Protein AF-M7CQ94-F1 (afdb_monomer_lite)

Sequence (148 aa):
MGIFRSLKSTIEKSKAAVVVQNLLEHQMHMGFLDVRPAALANQLVAEAWDARPDIFNGKFGQRPHKITVAACALAQGIDYLEPGSMVRSALGIALGNILAELDTNGRLYPLNSLDHQLLEEATAIFMSLTGEAEESLLEDVTDLDRPG

pLDDT: mean 87.83, std 11.12, range [47.75, 98.0]

Organism: NCBI:txid1288826

Structure (mmCIF, N/CA/C/O backbone):
data_AF-M7CQ94-F1
#
_entry.id   AF-M7CQ94-F1
#
loop_
_atom_site.group_PDB
_atom_site.id
_atom_site.type_symbol
_atom_site.label_atom_id
_atom_site.label_alt_id
_atom_site.label_comp_id
_atom_site.label_asym_id
_atom_site.label_entity_id
_atom_site.label_seq_id
_atom_site.pdbx_PDB_ins_code
_atom_site.Cartn_x
_atom_site.Cartn_y
_atom_site.Cartn_z
_atom_site.occupancy
_atom_site.B_iso_or_equiv
_atom_site.auth_seq_id
_atom_site.auth_comp_id
_atom_site.auth_asym_id
_atom_site.auth_atom_id
_atom_site.pdbx_PDB_model_num
ATOM 1 N N . MET A 1 1 ? -24.211 18.950 9.663 1.00 47.75 1 MET A N 1
ATOM 2 C CA . MET A 1 1 ? -22.889 18.429 10.088 1.00 47.75 1 MET A CA 1
ATOM 3 C C . MET A 1 1 ? -22.060 17.993 8.868 1.00 47.75 1 MET A C 1
ATOM 5 O O . MET A 1 1 ? -22.050 16.813 8.553 1.00 47.75 1 MET A O 1
ATOM 9 N N . GLY A 1 2 ? -21.409 18.913 8.140 1.00 54.66 2 GLY A N 1
ATOM 10 C CA . GLY A 1 2 ? -20.730 18.587 6.862 1.00 54.66 2 GLY A CA 1
ATOM 11 C C . GLY A 1 2 ? -19.224 18.871 6.830 1.00 54.66 2 GLY A C 1
ATOM 12 O O . GLY A 1 2 ? -18.447 18.043 6.369 1.00 54.66 2 GLY A O 1
ATOM 13 N N . ILE A 1 3 ? -18.797 19.999 7.399 1.00 60.53 3 ILE A N 1
ATOM 14 C CA . ILE A 1 3 ? -17.432 20.532 7.230 1.00 60.53 3 ILE A CA 1
ATOM 15 C C . ILE A 1 3 ? -16.399 19.779 8.093 1.00 60.53 3 ILE A C 1
ATOM 17 O O . ILE A 1 3 ? -15.291 19.495 7.651 1.00 60.53 3 ILE A O 1
ATOM 21 N N . PHE A 1 4 ? -16.769 19.364 9.309 1.00 60.28 4 PHE A N 1
ATOM 22 C CA . PHE A 1 4 ? -15.866 18.602 10.186 1.00 60.28 4 PHE A CA 1
ATOM 23 C C . PHE A 1 4 ? -15.601 17.174 9.681 1.00 60.28 4 PHE A C 1
ATOM 25 O O . PHE A 1 4 ? -14.518 16.631 9.897 1.00 60.28 4 PHE A O 1
ATOM 32 N N . ARG A 1 5 ? -16.568 16.559 8.983 1.00 59.50 5 ARG A N 1
ATOM 33 C CA . ARG A 1 5 ? -16.415 15.209 8.416 1.00 59.50 5 ARG A CA 1
ATOM 34 C C . ARG A 1 5 ? -15.487 15.221 7.200 1.00 59.50 5 ARG A C 1
ATOM 36 O O . ARG A 1 5 ? -14.654 14.317 7.093 1.00 59.50 5 ARG A O 1
ATOM 43 N N . SER A 1 6 ? -15.609 16.228 6.329 1.00 61.19 6 SER A N 1
ATOM 44 C CA . SER A 1 6 ? -14.732 16.400 5.167 1.00 61.19 6 SER A CA 1
ATOM 45 C C . SER A 1 6 ? -13.308 16.752 5.590 1.00 61.19 6 SER A C 1
ATOM 47 O O . SER A 1 6 ? -12.386 16.071 5.159 1.00 61.19 6 SER A O 1
ATOM 49 N N . LEU A 1 7 ? -13.122 17.691 6.526 1.00 60.00 7 LEU A N 1
ATOM 50 C CA . LEU A 1 7 ? -11.792 18.051 7.030 1.00 60.00 7 LEU A CA 1
ATOM 51 C C . LEU A 1 7 ? -11.075 16.851 7.667 1.00 60.00 7 LEU A C 1
ATOM 53 O O . LEU A 1 7 ? -9.911 16.587 7.376 1.00 60.00 7 LEU A O 1
ATOM 57 N N . LYS A 1 8 ? -11.789 16.063 8.484 1.00 58.38 8 LYS A N 1
ATOM 58 C CA . LYS A 1 8 ? -11.238 14.825 9.050 1.00 58.38 8 LYS A CA 1
ATOM 59 C C . LYS A 1 8 ? -10.923 13.805 7.954 1.00 58.38 8 LYS A C 1
ATOM 61 O O . LYS A 1 8 ? -10.006 13.018 8.121 1.00 58.38 8 LYS A O 1
ATOM 66 N N . SER A 1 9 ? -11.705 13.729 6.874 1.00 73.12 9 SER A N 1
ATOM 67 C CA . SER A 1 9 ? -11.422 12.826 5.743 1.00 73.12 9 SER A CA 1
ATOM 68 C C . SER A 1 9 ? -10.126 13.227 5.033 1.00 73.12 9 SER A C 1
ATOM 70 O O . SER A 1 9 ? -9.249 12.390 4.863 1.00 73.12 9 SER A O 1
ATOM 72 N N . THR A 1 10 ? -9.937 14.521 4.761 1.00 79.38 10 THR A N 1
ATOM 73 C CA . THR A 1 10 ? -8.694 15.058 4.190 1.00 79.38 10 THR A CA 1
ATOM 74 C C . THR A 1 10 ? -7.475 14.750 5.059 1.00 79.38 10 THR A C 1
ATOM 76 O O . THR A 1 10 ? -6.463 14.300 4.538 1.00 79.38 10 THR A O 1
ATOM 79 N N . ILE A 1 11 ? -7.569 14.924 6.382 1.00 82.38 11 ILE A N 1
ATOM 80 C CA . ILE A 1 11 ? -6.453 14.623 7.297 1.00 82.38 11 ILE A CA 1
ATOM 81 C C . ILE A 1 11 ? -6.067 13.138 7.244 1.00 82.38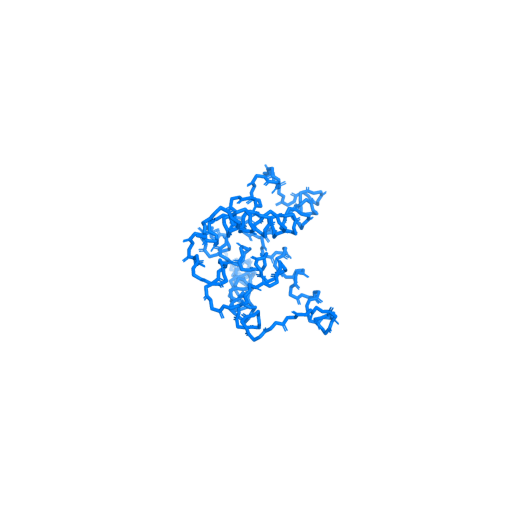 11 ILE A C 1
ATOM 83 O O . ILE A 1 11 ? -4.883 12.814 7.199 1.00 82.38 11 ILE A O 1
ATOM 87 N N . GLU A 1 12 ? -7.044 12.230 7.255 1.00 84.31 12 GLU A N 1
ATOM 88 C CA . GLU A 1 12 ? -6.763 10.791 7.196 1.00 84.31 12 GLU A CA 1
ATOM 89 C C . GLU A 1 12 ? -6.216 10.366 5.821 1.00 84.31 12 GLU A C 1
ATOM 91 O O . GLU A 1 12 ? -5.256 9.596 5.778 1.00 84.31 12 GLU A O 1
ATOM 96 N N . LYS A 1 13 ? -6.728 10.944 4.718 1.00 86.69 13 LYS A N 1
ATOM 97 C CA . LYS A 1 13 ? -6.136 10.813 3.373 1.00 86.69 13 LYS A CA 1
ATOM 98 C C . LYS A 1 13 ? -4.656 11.205 3.397 1.00 86.69 13 LYS A C 1
ATOM 100 O O . LYS A 1 13 ? -3.802 10.420 2.998 1.00 86.69 13 LYS A O 1
ATOM 105 N N . SER A 1 14 ? -4.330 12.380 3.939 1.00 89.38 14 SER A N 1
ATOM 106 C CA . SER A 1 14 ? -2.944 12.859 4.013 1.00 89.38 14 SER A CA 1
ATOM 107 C C . SER A 1 14 ? -2.050 11.969 4.879 1.00 89.38 14 SER A C 1
ATOM 109 O O . SER A 1 14 ? -0.903 11.732 4.518 1.00 89.38 14 SER A O 1
ATOM 111 N N . LYS A 1 15 ? -2.547 11.429 6.000 1.00 91.38 15 LYS A N 1
ATOM 112 C CA . LYS A 1 15 ? -1.766 10.504 6.841 1.00 91.38 15 LYS A CA 1
ATOM 113 C C . LYS A 1 15 ? -1.395 9.223 6.101 1.00 91.38 15 LYS A C 1
ATOM 115 O O . LYS A 1 15 ? -0.266 8.763 6.246 1.00 91.38 15 LYS A O 1
ATOM 120 N N . ALA A 1 16 ? -2.329 8.647 5.347 1.00 92.62 16 ALA A N 1
ATOM 121 C CA . ALA A 1 16 ? -2.052 7.477 4.522 1.00 92.62 16 ALA A CA 1
ATOM 122 C C . ALA A 1 16 ? -1.082 7.823 3.381 1.00 92.62 16 ALA A C 1
ATOM 124 O O . ALA A 1 16 ? -0.122 7.089 3.161 1.00 92.62 16 ALA A O 1
ATOM 125 N N . ALA A 1 17 ? -1.259 8.981 2.735 1.00 94.62 17 ALA A N 1
ATOM 126 C CA . ALA A 1 17 ? -0.353 9.449 1.686 1.00 94.62 17 ALA A CA 1
ATOM 127 C C . ALA A 1 17 ? 1.085 9.622 2.196 1.00 94.62 17 ALA A C 1
ATOM 129 O O . ALA A 1 17 ? 2.015 9.247 1.496 1.00 94.62 17 ALA A O 1
ATOM 130 N N . VAL A 1 18 ? 1.286 10.094 3.431 1.00 96.69 18 VAL A N 1
ATOM 131 C CA . VAL A 1 18 ? 2.626 10.170 4.043 1.00 96.69 18 VAL A CA 1
ATOM 132 C C . VAL A 1 18 ? 3.248 8.783 4.231 1.00 96.69 18 VAL A C 1
ATOM 134 O O . VAL A 1 18 ? 4.434 8.611 3.973 1.00 96.69 18 VAL A O 1
ATOM 137 N N . VAL A 1 19 ? 2.469 7.777 4.649 1.00 96.31 19 VAL A N 1
ATOM 138 C CA . VAL A 1 19 ? 2.977 6.396 4.777 1.00 96.31 19 VAL A CA 1
ATOM 139 C C . VAL A 1 19 ? 3.429 5.865 3.415 1.00 96.31 19 VAL A C 1
ATOM 141 O O . VAL A 1 19 ? 4.543 5.358 3.302 1.00 96.31 19 VAL A O 1
ATOM 144 N N . VAL A 1 20 ? 2.602 6.034 2.378 1.00 96.25 20 VAL A N 1
ATOM 145 C CA . VAL A 1 20 ? 2.936 5.619 1.006 1.00 96.25 20 VAL A CA 1
ATOM 146 C C . VAL A 1 20 ? 4.154 6.384 0.486 1.00 96.25 20 VAL A C 1
ATOM 148 O O . VAL A 1 20 ? 5.086 5.772 -0.024 1.00 96.25 20 VAL A O 1
ATOM 151 N N . GLN A 1 21 ? 4.193 7.705 0.667 1.00 96.56 21 GLN A N 1
ATOM 152 C CA . GLN A 1 21 ? 5.309 8.548 0.244 1.00 96.56 21 GLN A CA 1
ATOM 153 C C . GLN A 1 21 ? 6.628 8.077 0.857 1.00 96.56 21 GLN A C 1
ATOM 155 O O . GLN A 1 21 ? 7.585 7.895 0.115 1.00 96.56 21 GLN A O 1
ATOM 160 N N . ASN A 1 22 ? 6.674 7.827 2.168 1.00 95.69 22 ASN A N 1
ATOM 161 C CA . ASN A 1 22 ? 7.896 7.380 2.841 1.00 95.69 22 ASN A CA 1
ATOM 162 C C . ASN A 1 22 ? 8.421 6.056 2.256 1.00 95.69 22 ASN A C 1
ATOM 164 O O . ASN A 1 22 ? 9.627 5.880 2.087 1.00 95.69 22 ASN A O 1
ATOM 168 N N . LEU A 1 23 ? 7.521 5.128 1.917 1.00 93.88 23 LEU A N 1
ATOM 169 C CA . LEU A 1 23 ? 7.895 3.858 1.293 1.00 93.88 23 LEU A CA 1
ATOM 170 C C . LEU A 1 23 ? 8.412 4.057 -0.134 1.00 93.88 23 LEU A C 1
ATOM 172 O O . LEU A 1 23 ? 9.405 3.439 -0.512 1.00 93.88 23 LEU A O 1
ATOM 176 N N . LEU A 1 24 ? 7.771 4.929 -0.915 1.00 93.06 24 LEU A N 1
ATOM 177 C CA . LEU A 1 24 ? 8.176 5.239 -2.288 1.00 93.06 24 LEU A CA 1
ATOM 178 C C . LEU A 1 24 ? 9.482 6.035 -2.350 1.00 93.06 24 LEU A C 1
ATOM 180 O O . LEU A 1 24 ? 10.287 5.810 -3.248 1.00 93.06 24 LEU A O 1
ATOM 184 N N . GLU A 1 25 ? 9.731 6.923 -1.390 1.00 93.44 25 GLU A N 1
ATOM 185 C CA . GLU A 1 25 ? 11.013 7.614 -1.251 1.00 93.44 25 GLU A CA 1
ATOM 186 C C . GLU A 1 25 ? 12.142 6.612 -1.030 1.00 93.44 25 GLU A C 1
ATOM 188 O O . GLU A 1 25 ? 13.191 6.734 -1.655 1.00 93.44 25 GLU A O 1
ATOM 193 N N . HIS A 1 26 ? 11.931 5.579 -0.210 1.00 89.94 26 HIS A N 1
ATOM 194 C CA . HIS A 1 26 ? 12.912 4.505 -0.061 1.00 89.94 26 HIS A CA 1
ATOM 195 C C . HIS A 1 26 ? 13.198 3.800 -1.402 1.00 89.94 26 HIS A C 1
ATOM 197 O O . HIS A 1 26 ? 14.359 3.572 -1.733 1.00 89.94 26 HIS A O 1
ATOM 203 N N . GLN A 1 27 ? 12.170 3.526 -2.216 1.00 86.25 27 GLN A N 1
ATOM 204 C CA . GLN A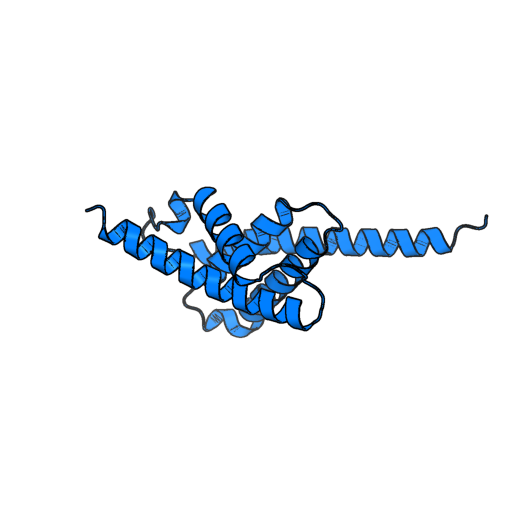 1 27 ? 12.357 2.916 -3.543 1.00 86.25 27 GLN A CA 1
ATOM 205 C C . GLN A 1 27 ? 13.090 3.842 -4.525 1.00 86.25 27 GLN A C 1
ATOM 207 O O . GLN A 1 27 ? 13.970 3.393 -5.258 1.00 86.25 27 GLN A O 1
ATOM 212 N N . MET A 1 28 ? 12.774 5.140 -4.504 1.00 89.81 28 MET A N 1
ATOM 213 C CA . MET A 1 28 ? 13.448 6.160 -5.312 1.00 89.81 28 MET A CA 1
ATOM 214 C C . MET A 1 28 ? 14.940 6.246 -4.971 1.00 89.81 28 MET A C 1
ATOM 216 O O . MET A 1 28 ? 15.772 6.248 -5.873 1.00 89.81 28 MET A O 1
ATOM 220 N N . HIS A 1 29 ? 15.302 6.246 -3.682 1.00 88.19 29 HIS A N 1
ATOM 221 C CA . HIS A 1 29 ? 16.708 6.276 -3.258 1.00 88.19 29 HIS A CA 1
ATOM 222 C C . HIS A 1 29 ? 17.498 5.031 -3.690 1.00 88.19 29 HIS A C 1
ATOM 224 O O . HIS A 1 29 ? 18.710 5.117 -3.869 1.00 88.19 29 HIS A O 1
ATOM 230 N N . MET A 1 30 ? 16.827 3.893 -3.881 1.00 84.19 30 MET A N 1
ATOM 231 C CA . MET A 1 30 ? 17.433 2.663 -4.404 1.00 84.19 30 MET A CA 1
ATOM 232 C C . MET A 1 30 ? 17.476 2.603 -5.943 1.00 84.19 30 MET A C 1
ATOM 234 O O . MET A 1 30 ? 18.002 1.642 -6.494 1.00 84.19 30 MET A O 1
ATOM 238 N N . GLY A 1 31 ? 16.948 3.615 -6.641 1.00 82.19 31 GLY A N 1
ATOM 239 C CA . GLY A 1 31 ? 16.936 3.684 -8.105 1.00 82.19 31 GLY A CA 1
ATOM 240 C C . GLY A 1 31 ? 15.790 2.923 -8.780 1.00 82.19 31 GLY A C 1
ATOM 241 O O . GLY A 1 31 ? 15.801 2.787 -9.999 1.00 82.19 31 GLY A O 1
ATOM 242 N N . PHE A 1 32 ? 14.793 2.450 -8.024 1.00 76.50 32 PHE A N 1
ATOM 243 C CA . PHE A 1 32 ? 13.630 1.726 -8.564 1.00 76.50 32 PHE A CA 1
ATOM 244 C C . PHE A 1 32 ? 12.472 2.636 -8.989 1.00 76.50 32 PHE A C 1
ATOM 246 O O . PHE A 1 32 ? 11.438 2.148 -9.435 1.00 76.50 32 PHE A O 1
ATOM 253 N N . LEU A 1 33 ? 12.583 3.951 -8.795 1.00 83.19 33 LEU A N 1
ATOM 254 C CA . LEU A 1 33 ? 11.487 4.877 -9.058 1.00 83.19 33 LEU A CA 1
ATOM 255 C C . LEU A 1 33 ? 12.023 6.208 -9.592 1.00 83.19 33 LEU A C 1
ATOM 257 O O . LEU A 1 33 ? 12.795 6.869 -8.906 1.00 83.19 33 LEU A O 1
ATOM 261 N N . ASP A 1 34 ? 11.564 6.618 -10.777 1.00 81.62 34 ASP A N 1
ATOM 262 C CA . ASP A 1 34 ? 11.908 7.907 -11.415 1.00 81.62 34 ASP A CA 1
ATOM 263 C C . ASP A 1 34 ? 10.706 8.875 -11.462 1.00 81.62 34 ASP A C 1
ATOM 265 O O . ASP A 1 34 ? 10.569 9.747 -12.319 1.00 81.62 34 ASP A O 1
ATOM 269 N N . VAL A 1 35 ? 9.763 8.703 -10.534 1.00 84.00 35 VAL A N 1
ATOM 270 C CA . VAL A 1 35 ? 8.600 9.585 -10.378 1.00 84.00 35 VAL A CA 1
ATOM 271 C C . VAL A 1 35 ? 8.617 10.250 -9.014 1.00 84.00 35 VAL A C 1
ATOM 273 O O . VAL A 1 35 ? 9.156 9.710 -8.052 1.00 84.00 35 VAL A O 1
ATOM 276 N N . ARG A 1 36 ? 7.990 11.428 -8.907 1.00 91.19 36 ARG A N 1
ATOM 277 C CA . ARG A 1 36 ? 7.921 12.186 -7.647 1.00 91.19 36 ARG A CA 1
ATOM 278 C C . ARG A 1 36 ? 7.101 11.404 -6.604 1.00 91.19 36 ARG A C 1
ATOM 280 O O . ARG A 1 36 ? 5.874 11.355 -6.754 1.00 91.19 36 ARG A O 1
ATOM 287 N N . PRO A 1 37 ? 7.709 10.883 -5.517 1.00 91.88 37 PRO A N 1
ATOM 288 C CA . PRO A 1 37 ? 7.030 9.994 -4.568 1.00 91.88 37 PRO A CA 1
ATOM 289 C C . PRO A 1 37 ? 5.791 10.623 -3.930 1.00 91.88 37 PRO A C 1
ATOM 291 O O . PRO A 1 37 ? 4.741 9.995 -3.850 1.00 91.88 37 PRO A O 1
ATOM 294 N N . ALA A 1 38 ? 5.884 11.899 -3.544 1.00 93.38 38 ALA A N 1
ATOM 295 C CA . ALA A 1 38 ? 4.774 12.630 -2.943 1.00 93.38 38 ALA A CA 1
ATOM 296 C C . ALA A 1 38 ? 3.570 12.770 -3.890 1.00 93.38 38 ALA A C 1
ATOM 298 O O . ALA A 1 38 ? 2.423 12.669 -3.456 1.00 93.38 38 ALA A O 1
ATOM 299 N N . ALA A 1 39 ? 3.807 13.008 -5.184 1.00 92.31 39 ALA A N 1
ATOM 300 C CA . ALA A 1 39 ? 2.728 13.148 -6.159 1.00 92.31 39 ALA A CA 1
ATOM 301 C C . ALA A 1 39 ? 2.030 11.801 -6.387 1.00 92.31 39 ALA A C 1
ATOM 303 O O . ALA A 1 39 ? 0.806 11.728 -6.286 1.00 92.31 39 ALA A O 1
ATOM 304 N N . LEU A 1 40 ? 2.817 10.739 -6.592 1.00 93.69 40 LEU A N 1
ATOM 305 C CA . LEU A 1 40 ? 2.298 9.385 -6.772 1.00 93.69 40 LEU A CA 1
ATOM 306 C C . LEU A 1 40 ? 1.528 8.907 -5.531 1.00 93.69 40 LEU A C 1
ATOM 308 O O . LEU A 1 40 ? 0.416 8.409 -5.653 1.00 93.69 40 LEU A O 1
ATOM 312 N N . ALA A 1 41 ? 2.059 9.126 -4.327 1.00 95.06 41 ALA A N 1
ATOM 313 C CA . ALA A 1 41 ? 1.397 8.738 -3.083 1.00 95.06 41 ALA A CA 1
ATOM 314 C C . ALA A 1 41 ? 0.031 9.415 -2.892 1.00 95.06 41 ALA A C 1
ATOM 316 O O . ALA A 1 41 ? -0.941 8.763 -2.508 1.00 95.06 41 ALA A O 1
ATOM 317 N N . ASN A 1 42 ? -0.056 10.720 -3.173 1.00 93.88 42 ASN A N 1
ATOM 318 C CA . ASN A 1 42 ? -1.323 11.447 -3.098 1.00 93.88 42 ASN A CA 1
ATOM 319 C C . ASN A 1 42 ? -2.331 10.931 -4.127 1.00 93.88 42 ASN A C 1
ATOM 321 O O . ASN A 1 42 ? -3.505 10.788 -3.791 1.00 93.88 42 ASN A O 1
ATOM 325 N N . GLN A 1 43 ? -1.876 10.639 -5.348 1.00 93.56 43 GLN A N 1
ATOM 326 C CA . GLN A 1 43 ? -2.722 10.082 -6.397 1.00 93.56 43 GLN A CA 1
ATOM 327 C C . GLN A 1 43 ? -3.271 8.706 -5.996 1.00 93.56 43 GLN A C 1
ATOM 329 O O . GLN A 1 43 ? -4.486 8.541 -5.948 1.00 93.56 43 GLN A O 1
ATOM 334 N N . LEU A 1 44 ? -2.403 7.766 -5.609 1.00 94.44 44 LEU A N 1
ATOM 335 C CA . LEU A 1 44 ? -2.794 6.407 -5.217 1.00 94.44 44 LEU A CA 1
ATOM 336 C C . LEU A 1 44 ? -3.814 6.407 -4.074 1.00 94.44 44 LEU A C 1
ATOM 338 O O . LEU A 1 44 ? -4.827 5.712 -4.121 1.00 94.44 44 LEU A O 1
ATOM 342 N N . VAL A 1 45 ? -3.574 7.215 -3.037 1.00 94.50 45 VAL A N 1
ATOM 343 C CA . VAL A 1 45 ? -4.497 7.293 -1.899 1.00 94.50 45 VAL A CA 1
ATOM 344 C C . VAL A 1 45 ? -5.808 7.967 -2.287 1.00 94.50 45 VAL A C 1
ATOM 346 O O . VAL A 1 45 ? -6.856 7.553 -1.796 1.00 94.50 45 VAL A O 1
ATOM 349 N N . ALA A 1 46 ? -5.786 8.987 -3.149 1.00 91.62 46 ALA A N 1
ATOM 350 C CA . ALA A 1 46 ? -7.010 9.615 -3.637 1.00 91.62 46 ALA A CA 1
ATOM 351 C C . ALA A 1 46 ? -7.861 8.622 -4.438 1.00 91.62 46 ALA A C 1
ATOM 353 O O . ALA A 1 46 ? -9.035 8.452 -4.117 1.00 91.62 46 ALA A O 1
ATOM 354 N N . GLU A 1 47 ? -7.254 7.913 -5.389 1.00 91.12 47 GLU A N 1
ATOM 355 C CA . GLU A 1 47 ? -7.917 6.898 -6.212 1.00 91.12 47 GLU A CA 1
ATOM 356 C C . GLU A 1 47 ? -8.483 5.757 -5.361 1.00 91.12 47 GLU A C 1
ATOM 358 O O . GLU A 1 47 ? -9.632 5.349 -5.548 1.00 91.12 47 GLU A O 1
ATOM 363 N N . ALA A 1 48 ? -7.732 5.284 -4.361 1.00 89.88 48 ALA A N 1
ATOM 364 C CA . ALA A 1 48 ? -8.228 4.267 -3.439 1.00 89.88 48 ALA A CA 1
ATOM 365 C C . ALA A 1 48 ? -9.427 4.744 -2.625 1.00 89.88 48 ALA A C 1
ATOM 367 O O . ALA A 1 48 ? -10.411 4.023 -2.430 1.00 89.88 48 ALA A O 1
ATOM 368 N N . TRP A 1 49 ? -9.378 5.998 -2.189 1.00 88.75 49 TRP A N 1
ATOM 369 C CA . TRP A 1 49 ? -10.467 6.591 -1.437 1.00 88.75 49 TRP A CA 1
ATOM 370 C C . TRP A 1 49 ? -11.732 6.780 -2.266 1.00 88.75 49 TRP A C 1
ATOM 372 O O . TRP A 1 49 ? -12.836 6.592 -1.753 1.00 88.75 49 TRP A O 1
ATOM 382 N N . ASP A 1 50 ? -11.569 7.172 -3.524 1.00 88.12 50 ASP A N 1
ATOM 383 C CA . ASP A 1 50 ? -12.671 7.467 -4.430 1.00 88.12 50 ASP A CA 1
ATOM 384 C C . ASP A 1 50 ? -13.308 6.180 -4.979 1.00 88.12 50 ASP A C 1
ATOM 386 O O . ASP A 1 50 ? -14.511 6.164 -5.237 1.00 88.12 50 ASP A O 1
ATOM 390 N N . ALA A 1 51 ? -12.555 5.074 -5.037 1.00 86.25 51 ALA A N 1
ATOM 391 C CA . ALA A 1 51 ? -13.091 3.745 -5.333 1.00 86.25 51 ALA A CA 1
ATOM 392 C C . ALA A 1 51 ? -14.002 3.209 -4.213 1.00 86.25 51 ALA A C 1
ATOM 394 O O . ALA A 1 51 ? -15.007 2.550 -4.482 1.00 86.25 51 ALA A O 1
ATOM 395 N N . ARG A 1 52 ? -13.674 3.484 -2.940 1.00 85.81 52 ARG A N 1
ATOM 396 C CA . ARG A 1 52 ? -14.409 2.958 -1.769 1.00 85.81 52 ARG A CA 1
ATOM 397 C C . ARG A 1 52 ? -14.710 4.035 -0.712 1.00 85.81 52 ARG A C 1
ATOM 399 O O . ARG A 1 52 ? -14.328 3.900 0.457 1.00 85.81 52 ARG A O 1
ATOM 406 N N . PRO A 1 53 ? -15.460 5.098 -1.063 1.00 84.88 53 PRO A N 1
ATOM 407 C CA . PRO A 1 53 ? -15.642 6.258 -0.193 1.00 84.88 53 PRO A CA 1
ATOM 408 C C . PRO A 1 53 ? -16.437 5.929 1.071 1.00 84.88 53 PRO A C 1
ATOM 410 O O . PRO A 1 53 ? -16.197 6.527 2.119 1.00 84.88 53 PRO A O 1
ATOM 413 N N . ASP A 1 54 ? -17.374 4.984 1.008 1.00 84.12 54 ASP A N 1
ATOM 414 C CA . ASP A 1 54 ? -18.184 4.582 2.162 1.00 84.12 54 ASP A CA 1
ATOM 415 C C . ASP A 1 54 ? -17.333 3.924 3.264 1.00 84.12 54 ASP A C 1
ATOM 417 O O . ASP A 1 54 ? -17.536 4.199 4.453 1.00 84.12 54 ASP A O 1
ATOM 421 N N . ILE A 1 55 ? -16.334 3.130 2.868 1.00 85.12 55 ILE A N 1
ATOM 422 C CA . ILE A 1 55 ? -15.389 2.461 3.767 1.00 85.12 55 ILE A CA 1
ATOM 423 C C . ILE A 1 55 ? -14.450 3.502 4.384 1.00 85.12 55 ILE A C 1
ATOM 425 O O . ILE A 1 55 ? -14.431 3.696 5.603 1.00 85.12 55 ILE A O 1
ATOM 429 N N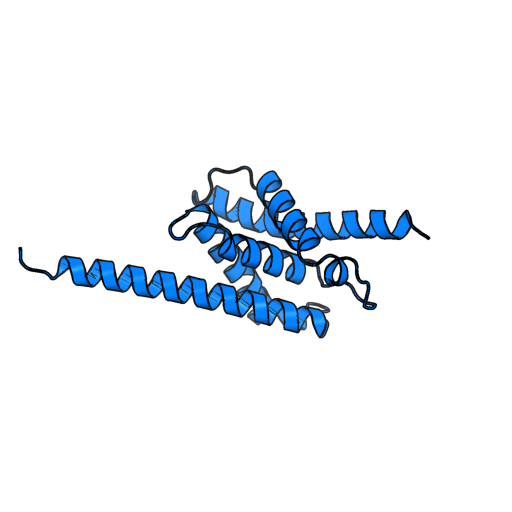 . PHE A 1 56 ? -13.734 4.261 3.553 1.00 84.06 56 PHE A N 1
ATOM 430 C CA . PHE A 1 56 ? -12.669 5.136 4.042 1.00 84.06 56 PHE A CA 1
ATOM 431 C C . PHE A 1 56 ? -13.173 6.419 4.724 1.00 84.06 56 PHE A C 1
ATOM 433 O O . PHE A 1 56 ? -12.527 6.946 5.634 1.00 84.06 56 PHE A O 1
ATOM 440 N N . ASN A 1 57 ? -14.381 6.901 4.403 1.00 81.44 57 ASN A N 1
ATOM 441 C CA . ASN A 1 57 ? -14.975 8.024 5.140 1.00 81.44 57 ASN A CA 1
ATOM 442 C C . ASN A 1 57 ? -15.473 7.636 6.545 1.00 81.44 57 ASN A C 1
ATOM 444 O O . ASN A 1 57 ? -15.777 8.537 7.344 1.00 81.44 57 ASN A O 1
ATOM 448 N N . GLY A 1 58 ? -15.508 6.339 6.877 1.00 74.62 58 GLY A N 1
ATOM 449 C CA . GLY A 1 58 ? -15.964 5.822 8.167 1.00 74.62 58 GLY A CA 1
ATOM 450 C C . GLY A 1 58 ? -17.481 5.853 8.316 1.00 74.62 58 GLY A C 1
ATOM 451 O O . GLY A 1 58 ? -17.986 6.127 9.406 1.00 74.62 58 GLY A O 1
ATOM 452 N N . LYS A 1 59 ? -18.224 5.627 7.221 1.00 76.44 59 LYS A N 1
ATOM 453 C CA . LYS A 1 59 ? -19.697 5.580 7.241 1.00 76.44 59 LYS A CA 1
ATOM 454 C C . LYS A 1 59 ? -20.218 4.502 8.194 1.00 76.44 59 LYS A C 1
ATOM 456 O O . LYS A 1 59 ? -21.260 4.700 8.809 1.00 76.44 59 LYS A O 1
ATOM 461 N N . PHE A 1 60 ? -19.454 3.426 8.364 1.00 70.31 60 PHE A N 1
ATOM 462 C CA . PHE A 1 60 ? -19.782 2.265 9.193 1.00 70.31 60 PHE A CA 1
ATOM 463 C C . PHE A 1 60 ? -19.215 2.334 10.625 1.00 70.31 60 PHE A C 1
ATOM 465 O O . PHE A 1 60 ? -19.107 1.321 11.304 1.00 70.31 60 PHE A O 1
ATOM 472 N N . GLY A 1 61 ? -18.868 3.530 11.111 1.00 73.38 61 GLY A N 1
ATOM 473 C CA . GLY A 1 61 ? -18.573 3.782 12.529 1.00 73.38 61 GLY A CA 1
ATOM 474 C C . GLY A 1 61 ? -17.089 3.896 12.878 1.00 73.38 61 GLY A C 1
ATOM 475 O O . GLY A 1 61 ? -16.736 4.731 13.709 1.00 73.38 61 GLY A O 1
ATOM 476 N N . GLN A 1 62 ? -16.206 3.152 12.210 1.00 79.06 62 GLN A N 1
ATOM 477 C CA . GLN A 1 62 ? -14.755 3.311 12.342 1.00 79.06 62 GLN A CA 1
ATOM 478 C C . GLN A 1 62 ? -14.097 3.508 10.981 1.00 79.06 62 GLN A C 1
ATOM 480 O O . GLN A 1 62 ? -14.608 3.069 9.954 1.00 79.06 62 GLN A O 1
ATOM 485 N N . ARG A 1 63 ? -12.982 4.238 10.983 1.00 85.38 63 ARG A N 1
ATOM 486 C CA . ARG A 1 63 ? -12.146 4.417 9.798 1.00 85.38 63 ARG A CA 1
ATOM 487 C C . ARG A 1 63 ? -10.989 3.432 9.864 1.00 85.38 63 ARG A C 1
ATOM 489 O O . ARG A 1 63 ? -10.472 3.250 10.968 1.00 85.38 63 ARG A O 1
ATOM 496 N N . PRO A 1 64 ? -10.572 2.866 8.724 1.00 90.75 64 PRO A N 1
ATOM 497 C CA . PRO A 1 64 ? -9.381 2.038 8.681 1.00 90.75 64 PRO A CA 1
ATOM 498 C C . PRO A 1 64 ? -8.149 2.799 9.178 1.00 90.75 64 PRO A C 1
ATOM 500 O O . PRO A 1 64 ? -8.033 4.020 9.006 1.00 90.75 64 PRO A O 1
ATOM 503 N N . HIS A 1 65 ? -7.224 2.075 9.792 1.00 93.81 65 HIS A N 1
ATOM 504 C CA . HIS A 1 65 ? -5.928 2.585 10.193 1.00 93.81 65 HIS A CA 1
ATOM 505 C C . HIS A 1 65 ? -5.135 3.060 8.964 1.00 93.81 65 HIS A C 1
ATOM 507 O O . HIS A 1 65 ? -5.186 2.465 7.890 1.00 93.81 65 HIS A O 1
ATOM 513 N N . LYS A 1 66 ? -4.340 4.127 9.115 1.00 94.88 66 LYS A N 1
ATOM 514 C CA . LYS A 1 66 ? -3.565 4.725 8.007 1.00 94.88 66 LYS A CA 1
ATOM 515 C C . LYS A 1 66 ? -2.654 3.727 7.273 1.00 94.88 66 LYS A C 1
ATOM 517 O O . LYS A 1 66 ? -2.446 3.886 6.077 1.00 94.88 66 LYS A O 1
ATOM 522 N N . ILE A 1 67 ? -2.128 2.717 7.979 1.00 96.31 67 ILE A N 1
ATOM 523 C CA . ILE A 1 67 ? -1.280 1.669 7.383 1.00 96.31 67 ILE A CA 1
ATOM 524 C C . ILE A 1 67 ? -2.093 0.734 6.480 1.00 96.31 67 ILE A C 1
ATOM 526 O O . ILE A 1 67 ? -1.639 0.388 5.399 1.00 96.31 67 ILE A O 1
ATOM 530 N N . THR A 1 68 ? -3.330 0.421 6.873 1.00 96.12 68 THR A N 1
ATOM 531 C CA . THR A 1 68 ? -4.293 -0.339 6.075 1.00 96.12 68 THR A CA 1
ATOM 532 C C . THR A 1 68 ? -4.669 0.424 4.818 1.00 96.12 68 THR A C 1
ATOM 534 O O . THR A 1 68 ? -4.660 -0.132 3.726 1.00 96.12 68 THR A O 1
ATOM 537 N N . VAL A 1 69 ? -4.972 1.720 4.956 1.00 95.19 69 VAL A N 1
ATOM 538 C CA . VAL A 1 69 ? -5.295 2.573 3.804 1.00 95.19 69 VAL A CA 1
ATOM 539 C C . VAL A 1 69 ? -4.109 2.639 2.842 1.00 95.19 69 VAL A C 1
ATOM 541 O O . VAL A 1 69 ? -4.306 2.545 1.635 1.00 95.19 69 VAL A O 1
ATOM 544 N N . ALA A 1 70 ? -2.884 2.757 3.362 1.00 97.44 70 ALA A N 1
ATOM 545 C CA . ALA A 1 70 ? -1.673 2.725 2.549 1.00 97.44 70 ALA A CA 1
ATOM 546 C C . ALA A 1 70 ? -1.503 1.380 1.819 1.00 97.44 70 ALA A C 1
ATOM 548 O O . ALA A 1 70 ? -1.253 1.387 0.617 1.00 97.44 70 ALA A O 1
ATOM 549 N N . ALA A 1 71 ? -1.711 0.247 2.501 1.00 97.94 71 ALA A N 1
ATOM 550 C CA . ALA A 1 71 ? -1.677 -1.080 1.881 1.00 97.94 71 ALA A CA 1
ATOM 551 C C . ALA A 1 71 ? -2.717 -1.211 0.758 1.00 97.94 71 ALA A C 1
ATOM 553 O O . ALA A 1 71 ? -2.379 -1.617 -0.347 1.00 97.94 71 ALA A O 1
ATOM 554 N N . CYS A 1 72 ? -3.959 -0.785 1.009 1.00 96.88 72 CYS A N 1
ATOM 555 C CA . CYS A 1 72 ? -5.024 -0.776 0.005 1.00 96.88 72 CYS A CA 1
ATOM 556 C C . CYS A 1 72 ? -4.682 0.097 -1.204 1.00 96.88 72 CYS A C 1
ATOM 558 O O . CYS A 1 72 ? -4.959 -0.296 -2.329 1.00 96.88 72 CYS A O 1
ATOM 560 N N . ALA A 1 73 ? -4.099 1.278 -0.982 1.00 96.81 73 ALA A N 1
ATOM 561 C CA . ALA A 1 73 ? -3.724 2.185 -2.061 1.00 96.81 73 ALA A CA 1
ATOM 562 C C . ALA A 1 73 ? -2.601 1.615 -2.935 1.00 96.81 73 ALA A C 1
ATOM 564 O O . ALA A 1 73 ? -2.658 1.725 -4.157 1.00 96.81 73 ALA A O 1
ATOM 565 N N . LEU A 1 74 ? -1.605 0.973 -2.318 1.00 97.62 74 LEU A N 1
ATOM 566 C CA . LEU A 1 74 ? -0.541 0.279 -3.041 1.00 97.62 74 LEU A CA 1
ATOM 567 C C . LEU A 1 74 ? -1.090 -0.915 -3.828 1.00 97.62 74 LEU A C 1
ATOM 569 O O . LEU A 1 74 ? -0.805 -1.027 -5.014 1.00 97.62 74 LEU A O 1
ATOM 573 N N . ALA A 1 75 ? -1.912 -1.756 -3.193 1.00 97.69 75 ALA A N 1
ATOM 574 C CA . ALA A 1 75 ? -2.534 -2.918 -3.825 1.00 97.69 75 ALA A CA 1
ATOM 575 C C . ALA A 1 75 ? -3.408 -2.516 -5.021 1.00 97.69 75 ALA A C 1
ATOM 577 O O . ALA A 1 75 ? -3.254 -3.037 -6.118 1.00 97.69 75 ALA A O 1
ATOM 578 N N . GLN A 1 76 ? -4.245 -1.495 -4.851 1.00 95.31 76 GLN A N 1
ATOM 579 C CA . GLN A 1 76 ? -5.050 -0.953 -5.940 1.00 95.31 76 GLN A CA 1
ATOM 580 C C . GLN A 1 76 ? -4.184 -0.395 -7.081 1.00 95.31 76 GLN A C 1
ATOM 582 O O . GLN A 1 76 ? -4.494 -0.604 -8.249 1.00 95.31 76 GLN A O 1
ATOM 587 N N . GLY A 1 77 ? -3.082 0.288 -6.762 1.00 95.12 77 GLY A N 1
ATOM 588 C CA . GLY A 1 77 ? -2.124 0.731 -7.773 1.00 95.12 77 GLY A CA 1
ATOM 589 C C . GLY A 1 77 ? -1.478 -0.428 -8.538 1.00 95.12 77 GLY A C 1
ATOM 590 O O . GLY A 1 77 ? -1.247 -0.305 -9.736 1.00 95.12 77 GLY A O 1
ATOM 591 N N . ILE A 1 78 ? -1.214 -1.558 -7.877 1.00 96.38 78 ILE A N 1
ATOM 592 C CA . ILE A 1 78 ? -0.664 -2.766 -8.513 1.00 96.38 78 ILE A CA 1
ATOM 593 C C . ILE A 1 78 ? -1.650 -3.364 -9.520 1.00 96.38 78 ILE A C 1
ATOM 595 O O . ILE A 1 78 ? -1.219 -3.757 -10.604 1.00 96.38 78 ILE A O 1
ATOM 599 N N . ASP A 1 79 ? -2.941 -3.398 -9.185 1.00 94.44 79 ASP A N 1
ATOM 600 C CA . ASP A 1 7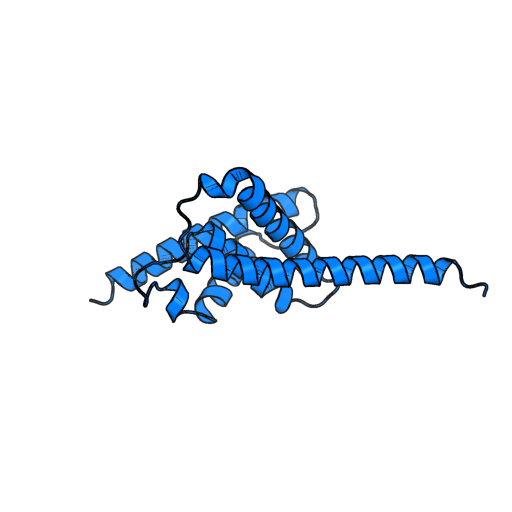9 ? -3.995 -3.926 -10.063 1.00 94.44 79 ASP A CA 1
ATOM 601 C C . ASP A 1 79 ? -4.244 -3.046 -11.296 1.00 94.44 79 ASP A C 1
ATOM 603 O O . ASP A 1 79 ? -4.611 -3.552 -12.356 1.00 94.44 79 ASP A O 1
ATOM 607 N N . TYR A 1 80 ? -4.065 -1.726 -11.177 1.00 92.19 80 TYR A N 1
ATOM 608 C CA . TYR A 1 80 ? -4.303 -0.797 -12.288 1.00 92.19 80 TYR A CA 1
ATOM 609 C C . TYR A 1 80 ? -3.103 -0.585 -13.209 1.00 92.19 80 TYR A C 1
ATOM 611 O O . TYR A 1 80 ? -3.283 -0.134 -14.342 1.00 92.19 80 TYR A O 1
ATOM 619 N N . LEU A 1 81 ? -1.886 -0.849 -12.736 1.00 92.19 81 LEU A N 1
ATOM 620 C CA . LEU A 1 81 ? -0.682 -0.670 -13.540 1.00 92.19 81 LEU A CA 1
ATOM 621 C C . LEU A 1 81 ? -0.388 -1.908 -14.386 1.00 92.19 81 LEU A C 1
ATOM 623 O O . LEU A 1 81 ? -0.603 -3.043 -13.969 1.00 92.19 81 LEU A O 1
ATOM 627 N N . GLU A 1 82 ? 0.166 -1.676 -15.574 1.00 88.94 82 GLU A N 1
ATOM 628 C CA . GLU A 1 82 ? 0.525 -2.746 -16.502 1.00 88.94 82 GLU A CA 1
ATOM 629 C C . GLU A 1 82 ? 1.625 -3.664 -15.928 1.00 88.94 82 GLU A C 1
ATOM 631 O O . GLU A 1 82 ? 2.572 -3.177 -15.285 1.00 88.94 82 GLU A O 1
ATOM 636 N N . PRO A 1 83 ? 1.552 -4.985 -16.181 1.00 87.56 83 PRO A N 1
ATOM 637 C CA . PRO A 1 83 ? 2.643 -5.907 -15.893 1.00 87.56 83 PRO A CA 1
ATOM 638 C C . PRO A 1 83 ? 3.972 -5.464 -16.513 1.00 87.56 83 PRO A C 1
ATOM 640 O O . PRO A 1 83 ? 4.010 -4.878 -17.590 1.00 87.56 83 PRO A O 1
ATOM 643 N N . GLY A 1 84 ? 5.078 -5.703 -15.802 1.00 81.69 84 GLY A N 1
ATOM 644 C CA . GLY A 1 84 ? 6.419 -5.263 -16.212 1.00 81.69 84 GLY A CA 1
ATOM 645 C C . GLY A 1 84 ? 6.741 -3.786 -15.931 1.00 81.69 84 GLY A C 1
ATOM 646 O O . GLY A 1 84 ? 7.901 -3.388 -16.031 1.00 81.69 84 GLY A O 1
ATOM 647 N N . SER A 1 85 ? 5.765 -2.963 -15.525 1.00 88.81 85 SER A N 1
ATOM 648 C CA . SER A 1 85 ? 6.025 -1.576 -15.122 1.00 88.81 85 SER A CA 1
ATOM 649 C C . SER A 1 85 ? 6.922 -1.505 -13.883 1.00 88.81 85 SER A C 1
ATOM 651 O O . SER A 1 85 ? 6.604 -2.055 -12.829 1.00 88.81 85 SER A O 1
ATOM 653 N N . MET A 1 86 ? 8.009 -0.732 -13.965 1.00 88.81 86 MET A N 1
ATOM 654 C CA . MET A 1 86 ? 8.909 -0.501 -12.827 1.00 88.81 86 MET A CA 1
ATOM 655 C C . MET A 1 86 ? 8.180 0.142 -11.635 1.00 88.81 86 MET A C 1
ATOM 657 O O . MET A 1 86 ? 8.454 -0.193 -10.484 1.00 88.81 86 MET A O 1
ATOM 661 N N . VAL A 1 87 ? 7.197 1.012 -11.904 1.00 91.69 87 VAL A N 1
ATOM 662 C CA . VAL A 1 87 ? 6.352 1.601 -10.856 1.00 91.69 87 VAL A CA 1
ATOM 663 C C . VAL A 1 87 ? 5.535 0.508 -10.171 1.00 91.69 87 VAL A C 1
ATOM 665 O O . VAL A 1 87 ? 5.519 0.472 -8.945 1.00 91.69 87 VAL A O 1
ATOM 668 N N . ARG A 1 88 ? 4.924 -0.416 -10.930 1.00 93.38 88 ARG A N 1
ATOM 669 C CA . ARG A 1 88 ? 4.163 -1.554 -10.377 1.00 93.38 88 ARG A CA 1
ATOM 670 C C . ARG A 1 88 ? 5.039 -2.400 -9.452 1.00 93.38 88 ARG A C 1
ATOM 672 O O . ARG A 1 88 ? 4.626 -2.691 -8.332 1.00 93.38 88 ARG A O 1
ATOM 679 N N . SER A 1 89 ? 6.272 -2.699 -9.861 1.00 92.19 89 SER A N 1
ATOM 680 C CA . SER A 1 89 ? 7.244 -3.420 -9.027 1.00 92.19 89 SER A CA 1
ATOM 681 C C . SER A 1 89 ? 7.610 -2.649 -7.755 1.00 92.19 89 SER A C 1
ATOM 683 O O . SER A 1 89 ? 7.621 -3.224 -6.668 1.00 92.19 89 SER A O 1
ATOM 685 N N . ALA A 1 90 ? 7.844 -1.337 -7.852 1.00 93.12 90 ALA A N 1
ATOM 686 C CA . ALA A 1 90 ? 8.117 -0.492 -6.689 1.00 93.12 90 ALA A CA 1
ATOM 687 C C . ALA A 1 90 ? 6.926 -0.439 -5.710 1.00 93.12 90 ALA A C 1
ATOM 689 O O . ALA A 1 90 ? 7.136 -0.466 -4.494 1.00 93.12 90 ALA A O 1
ATOM 690 N N . LEU A 1 91 ? 5.684 -0.414 -6.217 1.00 95.75 91 LEU A N 1
ATOM 691 C CA . LEU A 1 91 ? 4.479 -0.533 -5.386 1.00 95.75 91 LEU A CA 1
ATOM 692 C C . LEU A 1 91 ? 4.408 -1.903 -4.706 1.00 95.75 91 LEU A C 1
ATOM 694 O O . LEU A 1 91 ? 4.097 -1.969 -3.519 1.00 95.75 91 LEU A O 1
ATOM 698 N N . GLY A 1 92 ? 4.747 -2.974 -5.431 1.00 96.12 92 GLY A N 1
ATOM 699 C CA . GLY A 1 92 ? 4.844 -4.335 -4.905 1.00 96.12 92 GLY A CA 1
ATOM 700 C C . GLY A 1 92 ? 5.808 -4.445 -3.729 1.00 96.12 92 GLY A C 1
ATOM 701 O O . GLY A 1 92 ? 5.429 -4.925 -2.663 1.00 96.12 92 GLY A O 1
ATOM 702 N N . ILE A 1 93 ? 7.027 -3.920 -3.875 1.00 95.12 93 ILE A N 1
ATOM 703 C CA . ILE A 1 93 ? 8.028 -3.893 -2.795 1.00 95.12 93 ILE A CA 1
ATOM 704 C C . ILE A 1 93 ? 7.514 -3.074 -1.602 1.00 95.12 93 ILE A C 1
ATOM 706 O O . ILE A 1 93 ? 7.615 -3.507 -0.454 1.00 95.12 93 ILE A O 1
ATOM 710 N N . ALA A 1 94 ? 6.930 -1.898 -1.853 1.00 96.38 94 ALA A N 1
ATOM 711 C CA . ALA A 1 94 ? 6.357 -1.065 -0.799 1.00 96.38 94 ALA A CA 1
ATOM 712 C C . ALA A 1 94 ? 5.221 -1.780 -0.043 1.00 96.38 94 ALA A C 1
ATOM 714 O O . ALA A 1 94 ? 5.153 -1.686 1.184 1.00 96.38 94 ALA A O 1
ATOM 715 N N . LEU A 1 95 ? 4.360 -2.515 -0.754 1.00 98.00 95 LEU A N 1
ATOM 716 C CA . LEU A 1 95 ? 3.283 -3.303 -0.160 1.00 98.00 95 LEU A CA 1
ATOM 717 C C . LEU A 1 95 ? 3.844 -4.463 0.665 1.00 98.00 95 LEU A C 1
ATOM 719 O O . LEU A 1 95 ? 3.450 -4.625 1.818 1.00 98.00 95 LEU A O 1
ATOM 723 N N . GLY A 1 96 ? 4.816 -5.202 0.126 1.00 97.44 96 GLY A N 1
ATOM 724 C CA . GLY A 1 96 ? 5.517 -6.269 0.842 1.00 97.44 96 GLY A CA 1
ATOM 725 C C . GLY A 1 96 ? 6.142 -5.781 2.151 1.00 97.44 96 GLY A C 1
ATOM 726 O O . GLY A 1 96 ? 6.005 -6.440 3.177 1.00 97.44 96 GLY A O 1
ATOM 727 N N . ASN A 1 97 ? 6.726 -4.578 2.161 1.00 96.88 97 ASN A N 1
ATOM 728 C CA . ASN A 1 97 ? 7.263 -3.964 3.379 1.00 96.88 97 ASN A CA 1
ATOM 729 C C . ASN A 1 97 ? 6.178 -3.674 4.428 1.00 96.88 97 ASN A C 1
ATOM 731 O O . ASN A 1 97 ? 6.411 -3.899 5.615 1.00 96.88 97 ASN A O 1
ATOM 735 N N . ILE A 1 98 ? 4.994 -3.196 4.019 1.00 97.75 98 ILE A N 1
ATOM 736 C CA . ILE A 1 98 ? 3.868 -3.019 4.950 1.00 97.75 98 ILE A CA 1
ATOM 737 C C . ILE A 1 98 ? 3.415 -4.370 5.506 1.00 97.75 98 ILE A C 1
ATOM 739 O O . ILE A 1 98 ? 3.204 -4.487 6.711 1.00 97.75 98 ILE A O 1
ATOM 743 N N . LEU A 1 99 ? 3.253 -5.379 4.647 1.00 98.00 99 LEU A N 1
ATOM 744 C CA . LEU A 1 99 ? 2.784 -6.697 5.070 1.00 98.00 99 LEU A CA 1
ATOM 745 C C . LEU A 1 99 ? 3.783 -7.366 6.024 1.00 98.00 99 LEU A C 1
ATOM 747 O O . LEU A 1 99 ? 3.366 -7.886 7.051 1.00 98.00 99 LEU A O 1
ATOM 751 N N . ALA A 1 100 ? 5.087 -7.272 5.756 1.00 97.56 100 ALA A N 1
ATOM 752 C CA . ALA A 1 100 ? 6.131 -7.787 6.643 1.00 97.56 100 ALA A CA 1
ATOM 753 C C . ALA A 1 100 ? 6.167 -7.064 8.004 1.00 97.56 100 ALA A C 1
ATOM 755 O O . ALA A 1 100 ? 6.319 -7.700 9.051 1.00 97.56 100 ALA A O 1
ATOM 756 N N . GLU A 1 101 ? 5.985 -5.738 8.009 1.00 96.75 101 GLU A N 1
ATOM 757 C CA . GLU A 1 101 ? 5.854 -4.947 9.239 1.00 96.75 101 GLU A CA 1
ATOM 758 C C . GLU A 1 101 ? 4.619 -5.372 10.042 1.00 96.75 101 GLU A C 1
ATOM 760 O O . GLU A 1 101 ? 4.691 -5.521 11.259 1.00 96.75 101 GLU A O 1
ATOM 765 N N . LEU A 1 102 ? 3.485 -5.605 9.384 1.00 96.75 102 LEU A N 1
ATOM 766 C CA . LEU A 1 102 ? 2.256 -6.041 10.046 1.00 96.75 102 LEU A CA 1
ATOM 767 C C . LEU A 1 102 ? 2.310 -7.498 10.513 1.00 96.75 102 LEU A C 1
ATOM 769 O O . LEU A 1 102 ? 1.744 -7.807 11.557 1.00 96.75 102 LEU A O 1
ATOM 773 N N . ASP A 1 103 ? 3.016 -8.376 9.811 1.00 96.12 103 ASP A N 1
ATOM 774 C CA . ASP A 1 103 ? 3.248 -9.750 10.259 1.00 96.12 103 ASP A CA 1
ATOM 775 C C . ASP A 1 103 ? 4.113 -9.771 11.532 1.00 96.12 103 ASP A C 1
ATOM 777 O O . ASP A 1 103 ? 3.770 -10.396 12.537 1.00 96.12 103 ASP A O 1
ATOM 781 N N . THR A 1 104 ? 5.184 -8.971 11.550 1.00 96.62 104 THR A N 1
ATOM 782 C CA . THR A 1 104 ? 6.121 -8.912 12.684 1.00 96.62 104 THR A CA 1
ATOM 783 C C . THR A 1 104 ? 5.552 -8.134 13.876 1.00 96.62 104 THR A C 1
ATOM 785 O O . THR A 1 104 ? 5.673 -8.545 15.034 1.00 96.62 104 THR A O 1
ATOM 788 N N . ASN A 1 105 ? 4.933 -6.982 13.606 1.00 96.62 105 ASN A N 1
ATOM 789 C CA . ASN A 1 105 ? 4.583 -5.970 14.602 1.00 96.62 105 ASN A CA 1
ATOM 790 C C . ASN A 1 105 ? 3.077 -5.687 14.688 1.00 96.62 105 ASN A C 1
ATOM 792 O O . ASN A 1 105 ? 2.671 -4.831 15.474 1.00 96.62 105 ASN A O 1
ATOM 796 N N . GLY A 1 106 ? 2.226 -6.411 13.956 1.00 92.25 106 GLY A N 1
ATOM 797 C CA . GLY A 1 106 ? 0.786 -6.142 13.825 1.00 92.25 106 GLY A CA 1
ATOM 798 C C . GLY A 1 106 ? 0.039 -5.984 15.145 1.00 92.25 106 GLY A C 1
ATOM 799 O O . GLY A 1 106 ? -0.818 -5.115 15.270 1.00 92.25 106 GLY A O 1
ATOM 800 N N . ARG A 1 107 ? 0.435 -6.737 16.181 1.00 93.38 107 ARG A N 1
ATOM 801 C CA . ARG A 1 107 ? -0.129 -6.636 17.543 1.00 93.38 107 ARG A CA 1
ATOM 802 C C . ARG A 1 107 ? 0.039 -5.262 18.208 1.00 93.38 107 ARG A C 1
ATOM 804 O O . ARG A 1 107 ? -0.637 -4.982 19.193 1.00 93.38 107 ARG A O 1
ATOM 811 N N . LEU A 1 108 ? 0.979 -4.443 17.733 1.00 94.75 108 LEU A N 1
ATOM 812 C CA . LEU A 1 108 ? 1.240 -3.090 18.234 1.00 94.75 108 LEU A CA 1
ATOM 813 C C . LEU A 1 108 ? 0.337 -2.045 17.567 1.00 94.75 108 LEU A C 1
ATOM 815 O O . LEU A 1 108 ? 0.251 -0.910 18.040 1.00 94.75 108 LEU A O 1
ATOM 819 N N . TYR A 1 109 ? -0.340 -2.419 16.482 1.00 93.88 109 TYR A N 1
ATOM 820 C CA . TYR A 1 109 ? -1.265 -1.559 15.766 1.00 93.88 109 TYR A CA 1
ATOM 821 C C . TYR A 1 109 ? -2.693 -1.789 16.278 1.00 93.88 109 TYR A C 1
ATOM 823 O O . TYR A 1 109 ? -3.121 -2.934 16.425 1.00 93.88 109 TYR A O 1
ATOM 831 N N . PRO A 1 110 ? -3.476 -0.724 16.529 1.00 94.19 110 PRO A N 1
ATOM 832 C CA . PRO A 1 110 ? -4.868 -0.844 16.954 1.00 94.19 110 PRO A CA 1
ATOM 833 C C . PRO A 1 110 ? -5.779 -1.139 15.748 1.00 94.19 110 PRO A C 1
ATOM 835 O O . PRO A 1 110 ? -6.652 -0.336 15.416 1.00 94.19 110 PRO A O 1
ATOM 838 N N . LEU A 1 111 ? -5.529 -2.253 15.057 1.00 94.25 111 LEU A N 1
ATOM 839 C CA . LEU A 1 111 ? -6.300 -2.689 13.892 1.00 94.25 111 LEU A CA 1
ATOM 840 C C . LEU A 1 111 ? -7.654 -3.250 14.331 1.00 94.25 111 LEU A C 1
ATOM 842 O O . LEU A 1 111 ? -7.753 -3.964 15.329 1.00 94.25 111 LEU A O 1
ATOM 846 N N . ASN A 1 112 ? -8.707 -2.914 13.591 1.00 91.94 112 ASN A N 1
ATOM 847 C CA . ASN A 1 112 ? -10.043 -3.470 13.800 1.00 91.94 112 ASN A CA 1
ATOM 848 C C . ASN A 1 112 ? -10.369 -4.556 12.756 1.00 91.94 112 ASN A C 1
ATOM 850 O O . ASN A 1 112 ? -9.589 -4.844 11.854 1.00 91.94 112 ASN A O 1
ATOM 854 N N . SER A 1 113 ? -11.552 -5.167 12.851 1.00 92.25 113 SER A N 1
ATOM 855 C CA . SER A 1 113 ? -11.972 -6.216 11.909 1.00 92.25 113 SER A CA 1
ATOM 856 C C . SER A 1 113 ? -12.039 -5.745 10.452 1.00 92.25 113 SER A C 1
ATOM 858 O O . SER A 1 113 ? -11.746 -6.527 9.556 1.00 92.25 113 SER A O 1
ATOM 860 N N . LEU A 1 114 ? -12.394 -4.477 10.213 1.00 92.25 114 LEU A N 1
ATOM 861 C CA . LEU A 1 114 ? -12.385 -3.896 8.869 1.00 92.25 114 LEU A CA 1
ATOM 862 C C . LEU A 1 114 ? -10.949 -3.762 8.348 1.00 92.25 114 LEU A C 1
ATOM 864 O O . LEU A 1 114 ? -10.707 -4.026 7.177 1.00 92.25 114 LEU A O 1
ATOM 868 N N . ASP A 1 115 ? -9.997 -3.396 9.207 1.00 94.62 115 ASP A N 1
ATOM 869 C CA . ASP A 1 115 ? -8.585 -3.362 8.836 1.00 94.62 115 ASP A CA 1
ATOM 870 C C . ASP A 1 115 ? -8.080 -4.735 8.403 1.00 94.62 115 ASP A C 1
ATOM 872 O O . ASP A 1 115 ? -7.443 -4.846 7.363 1.00 94.62 115 ASP A O 1
ATOM 876 N N . HIS A 1 116 ? -8.410 -5.782 9.161 1.00 95.38 116 HIS A N 1
ATOM 877 C CA . HIS A 1 116 ? -8.015 -7.147 8.818 1.00 95.38 116 HIS A CA 1
ATOM 878 C C . HIS A 1 116 ? -8.579 -7.599 7.467 1.00 95.38 116 HIS A C 1
ATOM 880 O O . HIS A 1 116 ? -7.822 -8.108 6.651 1.00 95.38 116 HIS A O 1
ATOM 886 N N . GLN A 1 117 ? -9.858 -7.332 7.187 1.00 94.69 117 GLN A N 1
ATOM 887 C CA . GLN A 1 117 ? -10.466 -7.658 5.888 1.00 94.69 117 GLN A CA 1
ATOM 888 C C . GLN A 1 117 ? -9.778 -6.931 4.726 1.00 94.69 117 GLN A C 1
ATOM 890 O O . GLN A 1 117 ? -9.455 -7.530 3.706 1.00 94.69 117 GLN A O 1
ATOM 895 N N . LEU A 1 118 ? -9.507 -5.637 4.892 1.00 94.94 118 LEU A N 1
ATOM 896 C CA . LEU A 1 118 ? -8.818 -4.838 3.881 1.00 94.94 118 LEU A CA 1
ATOM 897 C C . LEU A 1 118 ? -7.364 -5.288 3.664 1.00 94.94 118 LEU A C 1
ATOM 899 O O . LEU A 1 118 ? -6.850 -5.208 2.549 1.00 94.94 118 LEU A O 1
ATOM 903 N N . LEU A 1 119 ? -6.695 -5.752 4.721 1.00 97.56 119 LEU A N 1
ATOM 904 C CA . LEU A 1 119 ? -5.349 -6.310 4.630 1.00 97.56 119 LEU A CA 1
ATOM 905 C C . LEU A 1 119 ? -5.342 -7.670 3.934 1.00 97.56 119 LEU A C 1
ATOM 907 O O . LEU A 1 119 ? -4.454 -7.894 3.123 1.00 97.56 119 LEU A O 1
ATOM 911 N N . GLU A 1 120 ? -6.330 -8.533 4.181 1.00 97.44 120 GLU A N 1
ATOM 912 C CA . GLU A 1 120 ? -6.480 -9.805 3.460 1.00 97.44 120 GLU A CA 1
ATOM 913 C C . GLU A 1 120 ? -6.618 -9.582 1.946 1.00 97.44 120 GLU A C 1
ATOM 915 O O . GLU A 1 120 ? -5.940 -10.245 1.162 1.00 97.44 120 GLU A O 1
ATOM 920 N N . GLU A 1 121 ? -7.424 -8.600 1.528 1.00 96.69 121 GLU A N 1
ATOM 921 C CA . GLU A 1 121 ? -7.539 -8.210 0.115 1.00 96.69 121 GLU A C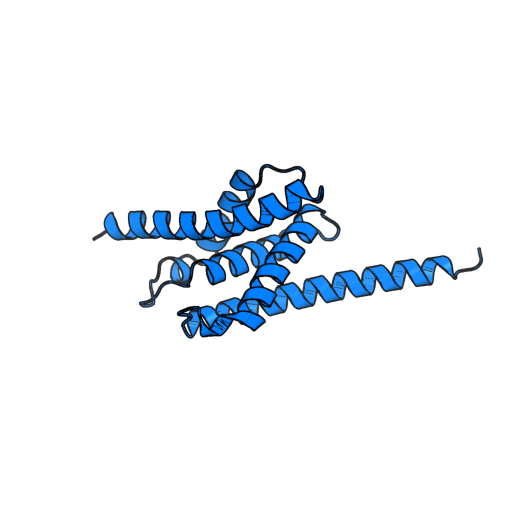A 1
ATOM 922 C C . GLU A 1 121 ? -6.196 -7.727 -0.457 1.00 96.69 121 GLU A C 1
ATOM 924 O O . GLU A 1 121 ? -5.775 -8.164 -1.529 1.00 96.69 121 GLU A O 1
ATOM 929 N N . ALA A 1 122 ? -5.492 -6.853 0.269 1.00 97.75 122 ALA A N 1
ATOM 930 C CA . ALA A 1 122 ? -4.186 -6.357 -0.158 1.00 97.75 122 ALA A CA 1
ATOM 931 C C . ALA A 1 122 ? -3.138 -7.484 -0.236 1.00 97.75 122 ALA A C 1
ATOM 933 O O . ALA A 1 122 ? -2.314 -7.501 -1.150 1.00 97.75 122 ALA A O 1
ATOM 934 N N . THR A 1 123 ? -3.182 -8.450 0.687 1.00 97.94 123 THR A N 1
ATOM 935 C CA . THR A 1 123 ? -2.337 -9.649 0.654 1.00 97.94 123 THR A CA 1
ATOM 936 C C . THR A 1 123 ? -2.649 -10.517 -0.558 1.00 97.94 123 THR A C 1
ATOM 938 O O . THR A 1 123 ? -1.716 -10.987 -1.198 1.00 97.94 123 THR A O 1
ATOM 941 N N . ALA A 1 124 ? -3.919 -10.707 -0.921 1.00 97.75 124 ALA A N 1
ATOM 942 C CA . ALA A 1 124 ? -4.282 -11.489 -2.103 1.00 97.75 124 ALA A CA 1
ATOM 943 C C . ALA A 1 124 ? -3.695 -10.888 -3.393 1.00 97.75 124 ALA A C 1
ATOM 945 O O . ALA A 1 124 ? -3.103 -11.612 -4.194 1.00 97.75 124 ALA A O 1
ATOM 946 N N . ILE A 1 125 ? -3.782 -9.563 -3.549 1.00 96.81 125 ILE A N 1
ATOM 947 C CA . ILE A 1 125 ? -3.176 -8.841 -4.680 1.00 96.81 125 ILE A CA 1
ATOM 948 C C . ILE A 1 125 ? -1.652 -9.002 -4.676 1.00 96.81 125 ILE A C 1
ATOM 950 O O . ILE A 1 125 ? -1.051 -9.298 -5.708 1.00 96.81 125 ILE A O 1
ATOM 954 N N . PHE A 1 126 ? -1.015 -8.868 -3.508 1.00 97.25 126 PHE A N 1
ATOM 955 C CA . PHE A 1 126 ? 0.426 -9.082 -3.376 1.00 97.25 126 PHE A CA 1
ATOM 956 C C . PHE A 1 126 ? 0.844 -10.502 -3.786 1.00 97.25 126 PHE A C 1
ATOM 958 O O . PHE A 1 126 ? 1.811 -10.659 -4.525 1.00 97.25 126 PHE A O 1
ATOM 965 N N . MET A 1 127 ? 0.097 -11.524 -3.359 1.00 96.62 127 MET A N 1
ATOM 966 C CA . MET A 1 127 ? 0.378 -12.921 -3.707 1.00 96.62 127 MET A CA 1
ATOM 967 C C . MET A 1 127 ? 0.230 -13.179 -5.211 1.00 96.62 127 MET A C 1
ATOM 969 O O . MET A 1 127 ? 1.049 -13.894 -5.788 1.00 96.62 127 MET A O 1
ATOM 973 N N . SER A 1 128 ? -0.766 -12.561 -5.861 1.00 95.06 128 SER A N 1
ATOM 974 C CA . SER A 1 128 ? -0.906 -12.605 -7.325 1.00 95.06 128 SER A CA 1
ATOM 975 C C . SER A 1 128 ? 0.317 -12.001 -8.012 1.00 95.06 128 SER A C 1
ATOM 977 O O . SER A 1 128 ? 0.922 -12.644 -8.865 1.00 95.06 128 SER A O 1
ATOM 979 N N . LEU A 1 129 ? 0.742 -10.808 -7.579 1.00 94.62 129 LEU A N 1
ATOM 980 C CA . LEU A 1 129 ? 1.919 -10.136 -8.129 1.00 94.62 129 LEU A CA 1
ATOM 981 C C . LEU A 1 129 ? 3.188 -10.992 -7.994 1.00 94.62 129 LEU A C 1
ATOM 983 O O . LEU A 1 129 ? 3.982 -11.063 -8.930 1.00 94.62 129 LEU A O 1
ATOM 987 N N . THR A 1 130 ? 3.400 -11.633 -6.841 1.00 92.81 130 THR A N 1
ATOM 988 C CA . THR A 1 130 ? 4.570 -12.500 -6.641 1.00 92.81 130 THR A CA 1
ATOM 989 C C . THR A 1 130 ? 4.515 -13.761 -7.496 1.00 92.81 130 THR A C 1
ATOM 991 O O . THR A 1 130 ? 5.555 -14.186 -7.986 1.00 92.81 130 THR A O 1
ATOM 994 N N . GLY A 1 131 ? 3.321 -14.324 -7.715 1.00 90.56 131 GLY A N 1
ATOM 995 C CA . GLY A 1 131 ? 3.134 -15.473 -8.600 1.00 90.56 131 GLY A CA 1
ATOM 996 C C . GLY A 1 131 ? 3.446 -15.137 -10.060 1.00 90.56 131 GLY A C 1
ATOM 997 O O . GLY A 1 131 ? 4.186 -15.871 -10.705 1.00 90.56 131 GLY A O 1
ATOM 998 N N . GLU A 1 132 ? 2.973 -13.985 -10.553 1.00 88.75 132 GLU A N 1
ATOM 999 C CA . GLU A 1 132 ? 3.300 -13.485 -11.900 1.00 88.75 132 GLU A CA 1
ATOM 1000 C C . GLU A 1 132 ? 4.815 -13.292 -12.090 1.00 88.75 132 GLU A C 1
ATOM 1002 O O . GLU A 1 132 ? 5.373 -13.628 -13.134 1.00 88.75 132 GLU A O 1
ATOM 1007 N N . ALA A 1 133 ? 5.497 -12.754 -11.074 1.00 85.06 133 ALA A N 1
ATOM 1008 C CA . ALA A 1 133 ? 6.941 -12.551 -11.120 1.00 85.06 133 ALA A CA 1
ATOM 1009 C C . ALA A 1 133 ? 7.719 -13.879 -11.128 1.00 85.06 133 ALA A C 1
ATOM 1011 O O . ALA A 1 133 ? 8.723 -13.992 -11.827 1.00 85.06 133 ALA A O 1
ATOM 1012 N N . GLU A 1 134 ? 7.265 -14.878 -10.367 1.00 87.25 134 GLU A N 1
ATOM 1013 C CA . GLU A 1 134 ? 7.870 -16.213 -10.350 1.00 87.25 134 GLU A CA 1
ATOM 1014 C C . GLU A 1 134 ? 7.700 -16.927 -11.698 1.00 87.25 134 GLU A C 1
ATOM 1016 O O . GLU A 1 134 ? 8.671 -17.470 -12.224 1.00 87.25 134 GLU A O 1
ATOM 1021 N N . GLU A 1 135 ? 6.508 -16.868 -12.298 1.00 86.56 135 GLU A N 1
ATOM 1022 C CA . GLU A 1 135 ? 6.235 -17.455 -13.615 1.00 86.56 135 GLU A CA 1
ATOM 1023 C C . GLU A 1 135 ? 7.111 -16.826 -14.709 1.00 86.56 135 GLU A C 1
ATOM 1025 O O . GLU A 1 135 ? 7.780 -17.546 -15.449 1.00 86.56 135 GLU A O 1
ATOM 1030 N N . SER A 1 136 ? 7.216 -15.492 -14.737 1.00 83.56 136 SER A N 1
ATOM 1031 C CA . SER A 1 136 ? 8.081 -14.778 -15.687 1.00 83.56 136 SER A CA 1
ATOM 1032 C C . SER A 1 136 ? 9.559 -15.172 -15.561 1.00 83.56 136 SER A C 1
ATOM 1034 O O . SER A 1 136 ? 10.243 -15.302 -16.574 1.00 83.56 136 SER A O 1
ATOM 1036 N N . LEU A 1 137 ? 10.064 -15.383 -14.340 1.00 82.69 137 LEU A N 1
ATOM 1037 C CA . LEU A 1 137 ? 11.449 -15.822 -14.125 1.00 82.69 137 LEU A CA 1
ATOM 1038 C C . LEU A 1 137 ? 11.685 -17.256 -14.615 1.00 82.69 137 LEU A C 1
ATOM 1040 O O . LEU A 1 137 ? 12.774 -17.572 -15.093 1.00 82.69 137 LEU A O 1
ATOM 1044 N N . LEU A 1 138 ? 10.688 -18.134 -14.483 1.00 81.38 138 LEU A N 1
ATOM 1045 C CA . LEU A 1 138 ? 10.774 -19.512 -14.964 1.00 81.38 138 LEU A CA 1
ATOM 1046 C C . LEU A 1 138 ? 10.763 -19.576 -16.496 1.00 81.38 138 LEU A C 1
ATOM 1048 O O . LEU A 1 138 ? 11.536 -20.347 -17.067 1.00 81.38 138 LEU A O 1
ATOM 1052 N N . GLU A 1 139 ? 9.948 -18.754 -17.162 1.00 81.44 139 GLU A N 1
ATOM 1053 C CA . GLU A 1 139 ? 9.927 -18.658 -18.627 1.00 81.44 139 GLU A CA 1
ATOM 1054 C C . GLU A 1 139 ? 11.298 -18.246 -19.186 1.00 81.44 139 GLU A C 1
ATOM 1056 O O . GLU A 1 139 ? 11.846 -18.962 -20.031 1.00 81.44 139 GLU A O 1
ATOM 1061 N N . ASP A 1 140 ? 11.908 -17.190 -18.632 1.00 77.19 140 ASP A N 1
ATOM 1062 C CA . ASP A 1 140 ? 13.237 -16.701 -19.031 1.00 77.19 140 ASP A CA 1
ATOM 1063 C C . ASP A 1 140 ? 14.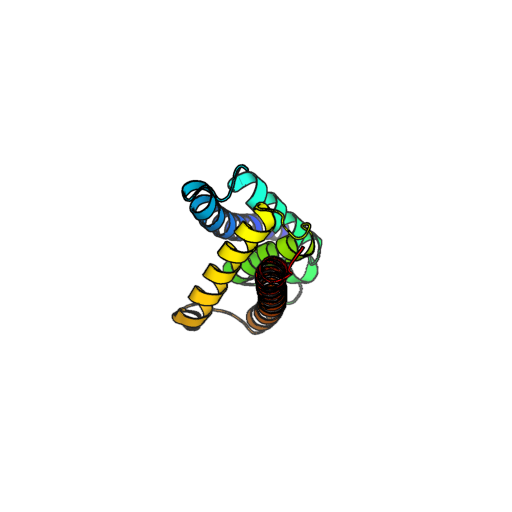325 -17.784 -18.917 1.00 77.19 140 ASP A C 1
ATOM 1065 O O . ASP A 1 140 ? 15.192 -17.907 -19.785 1.00 77.19 140 ASP A O 1
ATOM 1069 N N . VAL A 1 141 ? 14.286 -18.607 -17.862 1.00 75.81 141 VAL A N 1
ATOM 1070 C CA . VAL A 1 141 ? 15.239 -19.715 -17.677 1.00 75.81 141 VAL A CA 1
ATOM 1071 C C . VAL A 1 141 ? 15.030 -20.804 -18.731 1.00 75.81 141 VAL A C 1
ATOM 1073 O O . VAL A 1 141 ? 16.002 -21.327 -19.274 1.00 75.81 141 VAL A O 1
ATOM 1076 N N . THR A 1 142 ? 13.780 -21.143 -19.049 1.00 73.88 142 THR A N 1
ATOM 1077 C CA . THR A 1 142 ? 13.482 -22.207 -20.023 1.00 73.88 142 THR A CA 1
ATOM 1078 C C . THR A 1 142 ? 13.769 -21.817 -21.473 1.00 73.88 142 THR A C 1
ATOM 1080 O O . THR A 1 142 ? 14.079 -22.692 -22.284 1.00 73.88 142 THR A O 1
ATOM 1083 N N . ASP A 1 143 ? 13.712 -20.528 -21.812 1.00 69.94 143 ASP A N 1
ATOM 1084 C CA . ASP A 1 143 ? 14.057 -20.039 -23.150 1.00 69.94 143 ASP A CA 1
ATOM 1085 C C . ASP A 1 143 ? 15.576 -20.046 -23.413 1.00 69.94 143 ASP A C 1
ATOM 1087 O O . ASP A 1 143 ? 15.992 -20.190 -24.564 1.00 69.94 143 ASP A O 1
ATOM 1091 N N . LEU A 1 144 ? 16.415 -19.996 -22.370 1.00 64.25 144 LEU A N 1
ATOM 1092 C CA . LEU A 1 144 ? 17.876 -20.133 -22.488 1.00 64.25 144 LEU A CA 1
ATOM 1093 C C . LEU A 1 144 ? 18.338 -21.565 -22.823 1.00 64.25 144 LEU A C 1
ATOM 1095 O O . LEU A 1 144 ? 19.434 -21.739 -23.356 1.00 64.25 144 LEU A O 1
ATOM 1099 N N . ASP A 1 145 ? 17.506 -22.576 -22.555 1.00 62.59 145 ASP A N 1
ATOM 1100 C CA . ASP A 1 145 ? 17.815 -24.000 -22.765 1.00 62.59 145 ASP A CA 1
ATOM 1101 C C . ASP A 1 145 ? 17.319 -24.553 -24.118 1.00 62.59 145 ASP A C 1
ATOM 1103 O O . ASP A 1 145 ? 17.475 -25.745 -24.408 1.00 62.59 145 ASP A O 1
ATOM 1107 N N . ARG A 1 146 ? 16.733 -23.717 -24.989 1.00 57.44 146 ARG A N 1
ATOM 1108 C CA . ARG A 1 146 ? 16.303 -24.145 -26.330 1.00 57.44 146 ARG A CA 1
ATOM 1109 C C . ARG A 1 146 ? 17.486 -24.127 -27.313 1.00 57.44 146 ARG A C 1
ATOM 1111 O O . ARG A 1 146 ? 17.989 -23.047 -27.622 1.00 57.44 146 ARG A O 1
ATOM 1118 N N . PRO A 1 147 ? 17.931 -25.280 -27.858 1.00 56.47 147 PRO A N 1
ATOM 1119 C CA . PRO A 1 147 ? 18.914 -25.278 -28.935 1.00 56.47 147 PRO A CA 1
ATOM 1120 C C . PRO A 1 147 ? 18.279 -24.666 -30.191 1.00 56.47 147 PRO A C 1
ATOM 1122 O O . PRO A 1 147 ? 17.204 -25.097 -30.614 1.00 56.47 147 PRO A O 1
ATOM 1125 N N . GLY A 1 148 ? 18.935 -23.640 -30.739 1.00 63.38 148 GLY A N 1
ATOM 1126 C CA . GLY A 1 148 ? 18.585 -23.026 -32.025 1.00 63.38 148 GLY A CA 1
ATOM 1127 C C . GLY A 1 148 ? 18.832 -23.931 -33.226 1.00 63.38 148 GLY A C 1
ATOM 1128 O O . GLY A 1 148 ? 19.613 -24.903 -33.102 1.00 63.38 148 GLY A O 1
#

Foldseek 3Di:
DPPVLVVVLVVLLVLLLVLQLVLLVVCVVVVLDPDRSSVLSSVLLVVLCVVPVCAQSCVVPDHFDSLLSNLSSLLVVLVPDDPPDSVNVSSLVSNVVSVVCCVVPVVVDPGDPSSVVSNVSSVVSSVVNVVVVVVVVVVVVVVVPDDD

Secondary structure (DSSP, 8-state):
--HHHHHHHHHHHHHHHHHHHHHHHHHHHTTS--S-HHHHHHHHHHHHHHHSHHHHTTTTS-PPPHHHHHHHHHHHHHHHSPTT-HHHHHHHHHHHHHHHHHHHHGGGS---HHHHHHHHHHHHHHHHHHHHHHHHHHHHHHHHT---

Radius of gyration: 17.14 Å; chains: 1; bounding box: 42×46×50 Å